Protein AF-A0A4P9TK35-F1 (afdb_monomer_lite)

Radius of gyration: 14.56 Å; chains: 1; bounding box: 30×27×36 Å

pLDDT: mean 78.89, std 15.47, range [44.94, 94.44]

Organism: NCBI:txid69527

Structure (mmCIF, N/CA/C/O backbone):
data_AF-A0A4P9TK35-F1
#
_entry.id   AF-A0A4P9TK35-F1
#
loop_
_atom_site.group_PDB
_atom_site.id
_atom_site.type_symbol
_atom_site.label_atom_id
_atom_site.label_alt_id
_atom_site.label_comp_id
_atom_site.label_asym_id
_atom_site.label_entity_id
_atom_site.label_seq_id
_atom_site.pdbx_PDB_ins_code
_atom_site.Cartn_x
_atom_site.Cartn_y
_atom_site.Cartn_z
_atom_site.occupancy
_atom_site.B_iso_or_equiv
_atom_site.auth_seq_id
_atom_site.auth_comp_id
_atom_site.auth_asym_id
_atom_site.auth_atom_id
_atom_site.pdbx_PDB_model_num
ATOM 1 N N . MET A 1 1 ? 12.122 -5.430 1.655 1.00 81.81 1 MET A N 1
ATOM 2 C CA . MET A 1 1 ? 10.886 -4.766 1.208 1.00 81.81 1 MET A CA 1
ATOM 3 C C . MET A 1 1 ? 9.824 -5.660 1.747 1.00 81.81 1 MET A C 1
ATOM 5 O O . MET A 1 1 ? 9.780 -6.820 1.353 1.00 81.81 1 MET A O 1
ATOM 9 N N . ASP A 1 2 ? 9.088 -5.132 2.702 1.00 88.69 2 ASP A N 1
ATOM 10 C CA . ASP A 1 2 ? 8.228 -5.905 3.572 1.00 88.69 2 ASP A CA 1
ATOM 11 C C . ASP A 1 2 ? 6.834 -5.286 3.497 1.00 88.69 2 ASP A C 1
ATOM 13 O O . ASP A 1 2 ? 6.701 -4.062 3.422 1.00 88.69 2 ASP A O 1
ATOM 17 N N . PHE A 1 3 ? 5.816 -6.142 3.433 1.00 89.81 3 PHE A N 1
ATOM 18 C CA . PHE A 1 3 ? 4.418 -5.747 3.314 1.00 89.81 3 PHE A CA 1
ATOM 19 C C . PHE A 1 3 ? 3.666 -6.274 4.525 1.00 89.81 3 PHE A C 1
ATOM 21 O O . PHE A 1 3 ? 3.684 -7.477 4.784 1.00 89.81 3 PHE A O 1
ATOM 28 N N . THR A 1 4 ? 2.981 -5.380 5.225 1.00 92.94 4 THR A N 1
ATOM 29 C CA . THR A 1 4 ? 2.150 -5.726 6.376 1.00 92.94 4 THR A CA 1
ATOM 30 C C . THR A 1 4 ? 0.750 -5.189 6.141 1.00 92.94 4 THR A C 1
ATOM 32 O O . THR A 1 4 ? 0.591 -4.013 5.827 1.00 92.94 4 THR A O 1
ATOM 35 N N . TYR A 1 5 ? -0.260 -6.043 6.285 1.00 90.19 5 TYR A N 1
ATOM 36 C CA . TYR A 1 5 ? -1.658 -5.621 6.272 1.00 90.19 5 TYR A CA 1
ATOM 37 C C . TYR A 1 5 ? -2.097 -5.267 7.696 1.00 90.19 5 TYR A C 1
ATOM 39 O O . TYR A 1 5 ? -1.958 -6.086 8.605 1.00 90.19 5 TYR A O 1
ATOM 47 N N . GLU A 1 6 ? -2.592 -4.050 7.899 1.00 92.88 6 GLU A N 1
ATOM 48 C CA . GLU A 1 6 ? -3.106 -3.578 9.182 1.00 92.88 6 GLU A CA 1
ATOM 49 C C . GLU A 1 6 ? -4.623 -3.787 9.233 1.00 92.88 6 GLU A C 1
ATOM 51 O O . GLU A 1 6 ? -5.388 -3.041 8.631 1.00 92.88 6 GLU A O 1
ATOM 56 N N . GLU A 1 7 ? -5.079 -4.817 9.952 1.00 91.44 7 GLU A N 1
ATOM 57 C CA . GLU A 1 7 ? -6.495 -5.220 9.949 1.00 91.44 7 GLU A CA 1
ATOM 58 C C . GLU A 1 7 ? -7.451 -4.162 10.526 1.00 91.44 7 GLU A C 1
ATOM 60 O O . GLU A 1 7 ? -8.618 -4.124 10.144 1.00 91.44 7 GLU A O 1
ATOM 65 N N . GLU A 1 8 ? -6.976 -3.302 11.434 1.00 93.19 8 GLU A N 1
ATOM 66 C CA . GLU A 1 8 ? -7.802 -2.264 12.069 1.00 93.19 8 GLU A CA 1
ATOM 67 C C . GLU A 1 8 ? -8.195 -1.154 11.084 1.00 93.19 8 GLU A C 1
ATOM 69 O O . GLU A 1 8 ? -9.330 -0.674 11.099 1.00 93.19 8 GLU A O 1
ATOM 74 N N . THR A 1 9 ? -7.261 -0.760 10.220 1.00 91.88 9 THR A N 1
ATOM 75 C CA . THR A 1 9 ? -7.422 0.344 9.264 1.00 91.88 9 THR A CA 1
ATOM 76 C C . THR A 1 9 ? -7.693 -0.152 7.841 1.00 91.88 9 THR A C 1
ATOM 78 O O . THR A 1 9 ? -8.213 0.595 7.013 1.00 91.88 9 THR A O 1
ATOM 81 N N . GLY A 1 10 ? -7.376 -1.417 7.556 1.00 89.31 10 GLY A N 1
ATOM 82 C CA . GLY A 1 10 ? -7.388 -2.002 6.217 1.00 89.31 10 GLY A CA 1
ATOM 83 C C . GLY A 1 10 ? -6.222 -1.541 5.338 1.00 89.31 10 GLY A C 1
ATOM 84 O O . GLY A 1 10 ? -6.239 -1.768 4.128 1.00 89.31 10 GLY A O 1
ATOM 85 N N . GLU A 1 11 ? -5.227 -0.860 5.906 1.00 92.25 11 GLU A N 1
ATOM 86 C CA . GLU A 1 11 ? -4.102 -0.315 5.152 1.00 92.25 11 GLU A CA 1
ATOM 87 C C . GLU A 1 11 ? -3.026 -1.372 4.883 1.00 92.25 11 GLU A C 1
ATOM 89 O O . GLU A 1 11 ? -2.792 -2.289 5.671 1.00 92.25 11 GLU A O 1
ATOM 94 N N . VAL A 1 12 ? -2.313 -1.212 3.768 1.00 91.75 12 VAL A N 1
ATOM 95 C CA . VAL A 1 12 ? -1.072 -1.950 3.510 1.00 91.75 12 VAL A CA 1
ATOM 96 C C . VAL A 1 12 ? 0.106 -1.039 3.816 1.00 91.75 12 VAL A C 1
ATOM 98 O O . VAL A 1 12 ? 0.300 -0.003 3.178 1.00 91.75 12 VAL A O 1
ATOM 101 N N . VAL A 1 13 ? 0.925 -1.448 4.779 1.00 93.31 13 VAL A N 1
ATOM 102 C CA . VAL A 1 13 ? 2.174 -0.783 5.138 1.00 93.31 13 VAL A CA 1
ATOM 103 C C . VAL A 1 13 ? 3.313 -1.418 4.351 1.00 93.31 13 VAL A C 1
ATOM 105 O O . VAL A 1 13 ? 3.573 -2.616 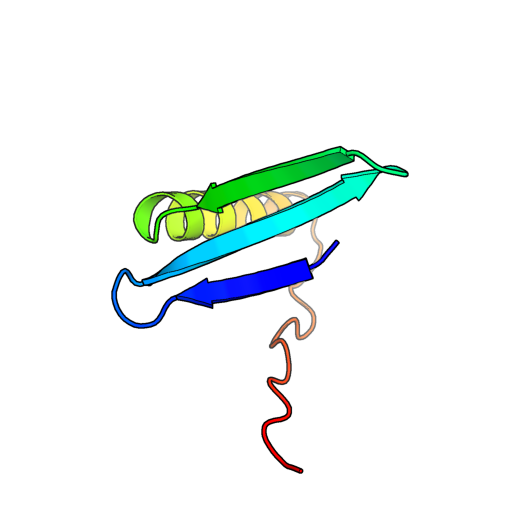4.453 1.00 93.31 13 VAL A O 1
ATOM 108 N N . ILE A 1 14 ? 3.998 -0.600 3.559 1.00 92.75 14 ILE A N 1
ATOM 109 C CA . ILE A 1 14 ? 5.163 -0.975 2.766 1.00 92.75 14 ILE A CA 1
ATOM 110 C C . ILE A 1 14 ? 6.401 -0.415 3.455 1.00 92.75 14 ILE A C 1
ATOM 112 O O . ILE A 1 14 ? 6.600 0.801 3.511 1.00 92.75 14 ILE A O 1
ATOM 116 N N . GLU A 1 15 ? 7.264 -1.301 3.938 1.00 93.94 15 GLU A N 1
ATOM 117 C CA . GLU A 1 15 ? 8.531 -0.928 4.552 1.00 93.94 15 GLU A CA 1
ATOM 118 C C . GLU A 1 15 ? 9.702 -1.201 3.594 1.00 93.94 15 GLU A C 1
ATOM 120 O O . GLU A 1 15 ? 9.921 -2.316 3.105 1.00 93.94 15 GLU A O 1
ATOM 125 N N . ILE A 1 16 ? 10.490 -0.161 3.314 1.00 93.12 16 ILE A N 1
ATOM 126 C CA . ILE A 1 16 ? 11.674 -0.222 2.455 1.00 93.12 16 ILE A CA 1
ATOM 127 C C . ILE A 1 16 ? 12.909 0.070 3.305 1.00 93.12 16 ILE A C 1
ATOM 129 O O . ILE A 1 16 ? 13.131 1.199 3.743 1.00 93.12 16 ILE A O 1
ATOM 133 N N . ARG A 1 17 ? 13.747 -0.952 3.502 1.00 93.00 17 ARG A N 1
ATOM 134 C CA . ARG A 1 17 ? 15.041 -0.836 4.187 1.00 93.00 17 ARG A CA 1
ATOM 135 C C . ARG A 1 17 ? 16.171 -0.664 3.175 1.00 93.00 17 ARG A C 1
ATOM 137 O O . ARG A 1 17 ? 16.404 -1.543 2.347 1.00 93.00 17 ARG A O 1
ATOM 144 N N . ALA A 1 18 ? 16.890 0.449 3.269 1.00 89.75 18 ALA A N 1
ATOM 145 C CA . ALA A 1 18 ? 18.080 0.755 2.483 1.00 89.75 18 ALA A CA 1
ATOM 146 C C . ALA A 1 18 ? 19.252 1.055 3.431 1.00 89.75 18 ALA A C 1
ATOM 148 O O . ALA A 1 18 ? 19.431 2.176 3.909 1.00 89.75 18 ALA A O 1
ATOM 149 N N . GLY A 1 19 ? 20.048 0.027 3.738 1.00 90.88 19 GLY A N 1
ATOM 150 C CA . GLY A 1 19 ? 21.123 0.127 4.727 1.00 90.88 19 GLY A CA 1
ATOM 151 C C . GLY A 1 19 ? 20.567 0.368 6.133 1.00 90.88 19 GLY A C 1
ATOM 152 O O . GLY A 1 19 ? 19.836 -0.469 6.653 1.00 90.88 19 GLY A O 1
ATOM 153 N N . SER A 1 20 ? 20.912 1.506 6.741 1.00 94.25 20 SER A N 1
ATOM 154 C CA . SER A 1 20 ? 20.407 1.924 8.059 1.00 94.25 20 SER A CA 1
ATOM 155 C C . SER A 1 20 ? 19.136 2.776 7.996 1.00 94.25 20 SER A C 1
ATOM 157 O O . SER A 1 20 ? 18.649 3.213 9.036 1.00 94.25 20 S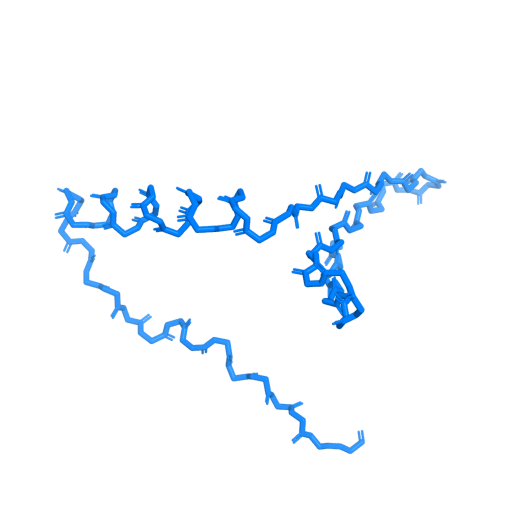ER A O 1
ATOM 159 N N . THR A 1 21 ? 18.633 3.078 6.798 1.00 93.12 21 THR A N 1
A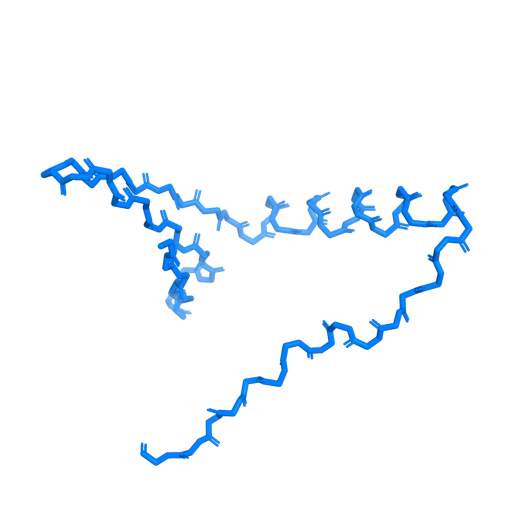TOM 160 C CA . THR A 1 21 ? 17.430 3.891 6.616 1.00 93.12 21 THR A CA 1
ATOM 161 C C . THR A 1 21 ? 16.236 2.991 6.348 1.00 93.12 21 THR A C 1
ATOM 163 O O . THR A 1 21 ? 16.274 2.154 5.447 1.00 93.12 21 THR A O 1
ATOM 166 N N . THR A 1 22 ? 15.164 3.222 7.097 1.00 93.44 22 THR A N 1
ATOM 167 C CA . THR A 1 22 ? 13.858 2.609 6.871 1.00 93.44 22 THR A CA 1
ATOM 168 C C . THR A 1 22 ? 12.885 3.691 6.424 1.00 93.44 22 THR A C 1
ATOM 170 O O . THR A 1 22 ? 12.765 4.722 7.084 1.00 93.44 22 THR A O 1
ATOM 173 N N . VAL A 1 23 ? 12.221 3.468 5.292 1.00 94.44 23 VAL A N 1
ATOM 174 C CA . VAL A 1 23 ? 11.125 4.305 4.798 1.00 94.44 23 VAL A CA 1
ATOM 175 C C . VAL A 1 23 ? 9.845 3.493 4.878 1.00 94.44 23 VAL A C 1
ATOM 177 O O . VAL A 1 23 ? 9.788 2.378 4.366 1.00 94.44 23 VAL A O 1
ATOM 180 N N . GLU A 1 24 ? 8.831 4.071 5.505 1.00 93.69 24 GLU A N 1
ATOM 181 C CA . GLU A 1 24 ? 7.500 3.492 5.620 1.00 93.69 24 GLU A CA 1
ATOM 182 C C . GLU A 1 24 ? 6.539 4.255 4.707 1.00 93.69 24 GLU A C 1
ATOM 184 O O . GLU A 1 24 ? 6.533 5.489 4.682 1.00 93.69 24 GLU A O 1
ATOM 189 N N . HIS A 1 25 ? 5.731 3.521 3.949 1.00 92.12 25 HIS A N 1
ATOM 190 C CA . HIS A 1 25 ? 4.654 4.078 3.147 1.00 92.12 25 HIS A CA 1
ATOM 191 C C . HIS A 1 25 ? 3.362 3.315 3.425 1.00 92.12 25 HIS A C 1
ATOM 193 O O . HIS A 1 25 ? 3.343 2.092 3.331 1.00 92.12 25 HIS A O 1
ATOM 199 N N . ARG A 1 26 ? 2.291 4.034 3.767 1.00 92.75 26 ARG A N 1
ATOM 200 C CA . ARG A 1 26 ? 0.961 3.461 3.993 1.00 92.75 26 ARG A CA 1
ATOM 201 C C . ARG A 1 26 ? 0.115 3.652 2.744 1.00 92.75 26 ARG A C 1
ATOM 203 O O . ARG A 1 26 ? 0.110 4.747 2.185 1.00 92.75 26 ARG A O 1
ATOM 210 N N . VAL A 1 27 ? -0.564 2.592 2.326 1.00 92.31 27 VAL A N 1
ATOM 211 C CA . VAL A 1 27 ? -1.497 2.602 1.199 1.00 92.31 27 VAL A CA 1
ATOM 212 C C . VAL A 1 27 ? -2.886 2.290 1.733 1.00 92.31 27 VAL A C 1
ATOM 214 O O . VAL A 1 27 ? -3.103 1.226 2.316 1.00 92.31 27 VAL A O 1
ATOM 217 N N . SER A 1 28 ? -3.813 3.221 1.528 1.00 93.62 28 SER A N 1
ATOM 218 C CA . SER A 1 28 ? -5.201 3.070 1.966 1.00 93.62 28 SER A CA 1
ATOM 219 C C . SER A 1 28 ? -5.994 2.085 1.089 1.00 93.62 28 SER A C 1
ATOM 221 O O . SER A 1 28 ? -5.623 1.862 -0.068 1.00 93.62 28 SER A O 1
ATOM 223 N N . PRO A 1 29 ? -7.115 1.522 1.584 1.00 87.50 29 PRO A N 1
ATOM 224 C CA . PRO A 1 29 ? -7.997 0.664 0.786 1.00 87.50 29 PRO A CA 1
ATOM 225 C C . PRO A 1 29 ? -8.442 1.293 -0.545 1.00 87.50 29 PRO A C 1
ATOM 227 O O . PRO A 1 29 ? -8.393 0.639 -1.587 1.00 87.50 29 PRO A O 1
ATOM 230 N N . ASP A 1 30 ? -8.803 2.579 -0.536 1.00 87.56 30 ASP A N 1
ATOM 231 C CA . ASP A 1 30 ? -9.249 3.306 -1.734 1.00 87.56 30 ASP A CA 1
ATOM 232 C C . ASP A 1 30 ? -8.119 3.437 -2.774 1.00 87.56 30 ASP A C 1
ATOM 234 O O . ASP A 1 30 ? -8.325 3.357 -3.992 1.00 87.56 30 ASP A O 1
ATOM 238 N N . GLU A 1 31 ? -6.884 3.629 -2.305 1.00 85.81 31 GLU A N 1
ATOM 239 C CA . GLU A 1 31 ? -5.706 3.656 -3.169 1.00 85.81 31 GLU A CA 1
ATOM 240 C C . GLU A 1 31 ? -5.371 2.266 -3.714 1.00 85.81 31 GLU A C 1
ATOM 242 O O . GLU A 1 31 ? -5.000 2.160 -4.886 1.00 85.81 31 GLU A O 1
ATOM 247 N N . LEU A 1 32 ? -5.547 1.209 -2.914 1.00 83.44 32 LEU A N 1
ATOM 248 C CA . LEU A 1 32 ? -5.378 -0.178 -3.354 1.00 83.44 32 LEU A CA 1
ATOM 249 C C . LEU A 1 32 ? -6.363 -0.530 -4.469 1.00 83.44 32 LEU A C 1
ATOM 251 O O . LEU A 1 32 ? -5.930 -1.056 -5.494 1.00 83.44 32 LEU A O 1
ATOM 255 N N . GLU A 1 33 ? -7.639 -0.162 -4.340 1.00 79.50 33 GLU A N 1
ATOM 256 C CA . GLU A 1 33 ? -8.641 -0.370 -5.395 1.00 79.50 33 GLU A CA 1
ATOM 257 C C . GLU A 1 33 ? -8.247 0.371 -6.688 1.00 79.50 33 GLU A C 1
ATOM 259 O O . GLU A 1 33 ? -8.302 -0.176 -7.794 1.00 79.50 33 GLU A O 1
ATOM 264 N N . SER A 1 34 ? -7.752 1.609 -6.563 1.00 82.88 34 SER A N 1
ATOM 265 C CA . SER A 1 34 ? -7.248 2.391 -7.700 1.00 82.88 34 SER A CA 1
ATOM 266 C C . SER A 1 34 ? -6.039 1.736 -8.376 1.00 82.88 34 SER A C 1
ATOM 268 O O . SER A 1 34 ? -5.927 1.745 -9.610 1.00 82.88 34 SER A O 1
ATOM 270 N N . ILE A 1 35 ? -5.112 1.187 -7.587 1.00 80.12 35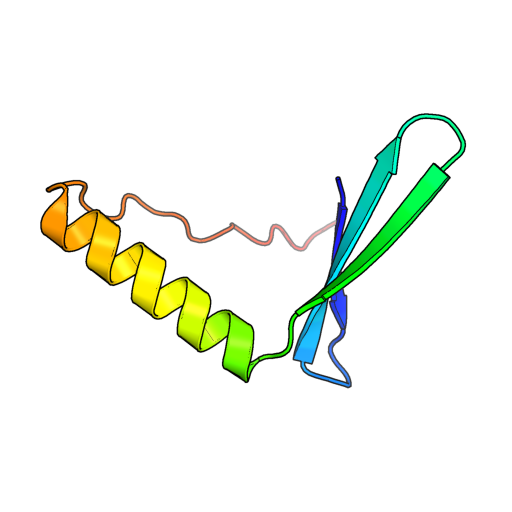 ILE A N 1
ATOM 271 C CA . ILE A 1 35 ? -3.930 0.471 -8.077 1.00 80.12 35 ILE A CA 1
ATOM 272 C C . ILE A 1 35 ? -4.358 -0.816 -8.779 1.00 80.12 35 ILE A C 1
ATOM 274 O O . ILE A 1 35 ? -3.936 -1.046 -9.914 1.00 80.12 35 ILE A O 1
ATOM 278 N N . GLU A 1 36 ? -5.233 -1.608 -8.163 1.00 79.38 36 GLU A N 1
ATOM 279 C CA . GLU A 1 36 ? -5.753 -2.847 -8.734 1.00 79.38 36 GLU A CA 1
ATOM 280 C C . GLU A 1 36 ? -6.431 -2.579 -10.081 1.00 79.38 36 GLU A C 1
ATOM 282 O O . GLU A 1 36 ? -6.069 -3.189 -11.092 1.00 79.38 36 GLU A O 1
ATOM 287 N N . TYR A 1 37 ? -7.324 -1.588 -10.142 1.00 77.31 37 TYR A N 1
ATOM 288 C CA . TYR A 1 37 ? -7.989 -1.188 -11.380 1.00 77.31 37 TYR A CA 1
ATOM 289 C C . TYR A 1 37 ? -6.989 -0.790 -12.477 1.00 77.31 37 TYR A C 1
ATOM 291 O O . TYR A 1 37 ? -7.122 -1.194 -13.638 1.00 77.31 37 TYR A O 1
ATOM 299 N N . LYS A 1 38 ? -5.947 -0.015 -12.140 1.00 82.00 38 LYS A N 1
ATOM 300 C CA . LYS A 1 38 ? -4.904 0.388 -13.101 1.00 82.00 38 LYS A CA 1
ATOM 301 C C . LYS A 1 38 ? -4.088 -0.803 -13.593 1.00 82.00 38 LYS A C 1
ATOM 303 O O . LYS A 1 38 ? -3.792 -0.864 -14.791 1.00 82.00 38 LYS A O 1
ATOM 308 N N . VAL A 1 39 ? -3.735 -1.736 -12.711 1.00 78.75 39 VAL A N 1
ATOM 309 C CA . VAL A 1 39 ? -3.001 -2.957 -13.068 1.00 78.75 39 VAL A CA 1
ATOM 310 C C . VAL A 1 39 ? -3.852 -3.814 -13.998 1.00 78.75 39 VAL A C 1
ATOM 312 O O . VAL A 1 39 ? -3.414 -4.101 -15.112 1.00 78.75 39 VAL A O 1
ATOM 315 N N . GLN A 1 40 ? -5.096 -4.116 -13.619 1.00 76.06 40 GLN A N 1
ATOM 316 C CA . GLN A 1 40 ? -6.029 -4.892 -14.440 1.00 76.06 40 GLN A CA 1
ATOM 317 C C . GLN A 1 40 ? -6.236 -4.255 -15.822 1.00 76.06 40 GLN A C 1
ATOM 319 O O . GLN A 1 40 ? -6.133 -4.931 -16.849 1.00 76.06 40 GLN A O 1
ATOM 324 N N . ARG A 1 41 ? -6.450 -2.933 -15.876 1.00 76.25 41 ARG A N 1
ATOM 325 C CA . ARG A 1 41 ? -6.598 -2.194 -17.138 1.00 76.25 41 ARG A CA 1
ATOM 326 C C . ARG A 1 41 ? -5.340 -2.276 -18.002 1.00 76.25 41 ARG A C 1
ATOM 328 O O . ARG A 1 41 ? -5.439 -2.475 -19.211 1.00 76.25 41 ARG A O 1
ATOM 335 N N . THR A 1 42 ? -4.160 -2.133 -17.403 1.00 77.12 42 THR A N 1
ATOM 336 C CA . THR A 1 42 ? -2.877 -2.204 -18.121 1.00 77.12 42 THR A CA 1
ATOM 337 C C . THR A 1 42 ? -2.622 -3.608 -18.665 1.00 77.12 42 THR A C 1
ATOM 339 O O . THR A 1 42 ? -2.199 -3.755 -19.812 1.00 77.12 42 THR A O 1
ATOM 342 N N . MET A 1 43 ? -2.935 -4.644 -17.886 1.00 68.25 43 MET A N 1
ATOM 343 C CA . MET A 1 43 ? -2.841 -6.043 -18.307 1.00 68.25 43 MET A CA 1
ATOM 344 C C . MET A 1 43 ? -3.797 -6.365 -19.459 1.00 68.25 43 MET A C 1
ATOM 346 O O . MET A 1 43 ? -3.372 -6.958 -20.453 1.00 68.25 43 MET A O 1
ATOM 350 N N . ALA A 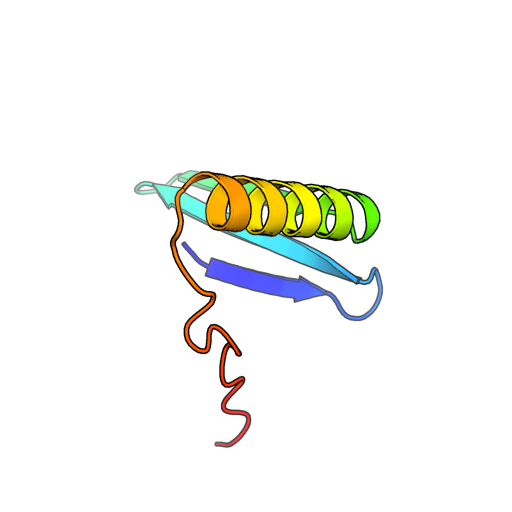1 44 ? -5.047 -5.892 -19.381 1.00 71.12 44 ALA A N 1
ATOM 351 C CA . ALA A 1 44 ? -6.039 -6.044 -20.444 1.00 71.12 44 ALA A CA 1
ATOM 352 C C . ALA A 1 44 ? -5.585 -5.396 -21.763 1.00 71.12 44 ALA A C 1
ATOM 354 O O . ALA A 1 44 ? -5.737 -5.991 -22.828 1.00 71.12 44 ALA A O 1
ATOM 355 N N . ILE A 1 45 ? -4.977 -4.205 -21.695 1.00 73.31 45 ILE A N 1
ATOM 356 C CA . ILE A 1 45 ? -4.421 -3.511 -22.869 1.00 73.31 45 ILE A CA 1
ATOM 357 C C . ILE A 1 45 ? -3.184 -4.242 -23.409 1.00 73.31 45 ILE A C 1
ATOM 359 O O . ILE A 1 45 ? -3.002 -4.336 -24.621 1.00 73.31 45 ILE A O 1
ATOM 363 N N . SER A 1 46 ? -2.345 -4.782 -22.523 1.00 70.44 46 SER A N 1
ATOM 364 C CA . SER A 1 46 ? -1.082 -5.436 -22.891 1.00 70.44 46 SER A CA 1
ATOM 365 C C . SER A 1 46 ? -1.260 -6.886 -23.364 1.00 70.44 46 SER A C 1
ATOM 367 O O . SER A 1 46 ? -0.280 -7.541 -23.708 1.00 70.44 46 SER A O 1
ATOM 369 N N . GLY A 1 47 ? -2.491 -7.418 -23.366 1.00 64.19 47 GLY A N 1
ATOM 370 C CA . GLY A 1 47 ? -2.792 -8.805 -23.743 1.00 64.19 47 GLY A CA 1
ATOM 371 C C . GLY A 1 47 ? -2.256 -9.858 -22.764 1.00 64.19 47 GLY A C 1
ATOM 372 O O . GLY A 1 47 ? -2.293 -11.054 -23.065 1.00 64.19 47 GLY A O 1
ATOM 373 N N . VAL A 1 48 ? -1.770 -9.434 -21.592 1.00 67.38 48 VAL A N 1
ATOM 374 C CA . VAL A 1 48 ? -1.299 -10.319 -20.524 1.00 6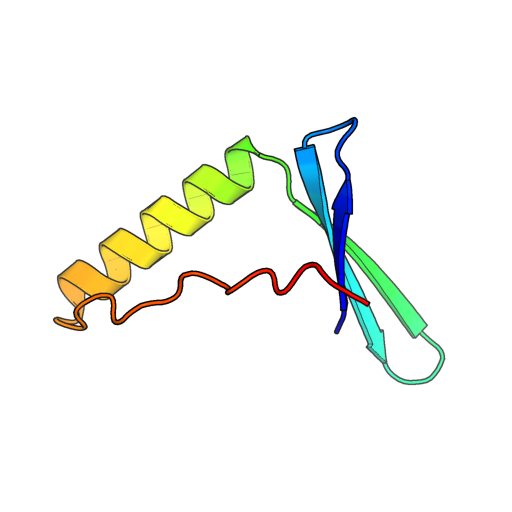7.38 48 VAL A CA 1
ATOM 375 C C . VAL A 1 48 ? -2.524 -10.776 -19.745 1.00 67.38 48 VAL A C 1
ATOM 377 O O . VAL A 1 48 ? -3.167 -9.986 -19.059 1.00 67.38 48 VAL A O 1
ATOM 380 N N . ARG A 1 49 ? -2.881 -12.057 -19.863 1.00 60.66 49 ARG A N 1
ATOM 381 C CA . ARG A 1 49 ? -3.951 -12.631 -19.038 1.00 60.66 49 ARG A CA 1
ATOM 382 C C . ARG A 1 49 ? -3.467 -12.688 -17.588 1.00 60.66 49 ARG A C 1
ATOM 384 O O . ARG A 1 49 ? -2.312 -13.074 -17.387 1.00 60.66 49 ARG A O 1
ATOM 391 N N . PRO A 1 50 ? -4.306 -12.345 -16.599 1.00 54.62 50 PRO A N 1
ATOM 392 C CA . PRO A 1 50 ? -3.956 -12.526 -15.202 1.00 54.62 50 PRO A CA 1
ATOM 393 C C . PRO A 1 50 ? -3.783 -14.023 -14.947 1.00 54.62 50 PRO A C 1
ATOM 395 O O . PRO A 1 50 ? -4.751 -14.772 -14.869 1.00 54.62 50 PRO A O 1
ATOM 398 N N . ARG A 1 51 ? -2.533 -14.488 -14.939 1.00 53.03 51 ARG A N 1
ATOM 399 C CA . ARG A 1 51 ? -2.188 -15.787 -14.375 1.00 53.03 51 ARG A CA 1
ATOM 400 C C . ARG A 1 51 ? -2.093 -15.576 -12.877 1.00 53.03 51 ARG A C 1
ATOM 402 O O . ARG A 1 51 ? -1.176 -14.887 -12.451 1.00 53.03 51 ARG A O 1
ATOM 409 N N . ASP A 1 52 ? -3.071 -16.112 -12.154 1.00 52.31 52 ASP A N 1
ATOM 410 C CA . ASP A 1 52 ? -2.979 -16.572 -10.766 1.00 52.31 52 ASP A CA 1
ATOM 411 C C . ASP A 1 52 ? -1.984 -15.804 -9.884 1.00 52.31 52 ASP A C 1
ATOM 413 O O . ASP A 1 52 ? -1.039 -16.373 -9.352 1.00 52.31 52 ASP A O 1
ATOM 417 N N . TYR A 1 53 ? -2.198 -14.502 -9.707 1.00 54.56 53 TYR A N 1
ATOM 418 C CA . TYR A 1 53 ? -1.653 -13.778 -8.559 1.00 54.56 53 TYR A CA 1
ATOM 419 C C . TYR A 1 53 ? -2.723 -13.708 -7.465 1.00 54.56 53 TYR A C 1
ATOM 421 O O . TYR A 1 53 ? -3.009 -12.656 -6.906 1.00 54.56 53 TYR A O 1
ATOM 429 N N . MET A 1 54 ? -3.327 -14.855 -7.139 1.00 50.69 54 MET A N 1
ATOM 430 C CA . MET A 1 54 ? -3.668 -15.066 -5.738 1.00 50.69 54 MET A CA 1
ATOM 431 C C . MET A 1 54 ? -2.316 -15.179 -5.047 1.00 50.69 54 MET A C 1
ATOM 433 O O . MET A 1 54 ? -1.588 -16.144 -5.262 1.00 50.69 54 MET A O 1
ATOM 437 N N . LEU A 1 55 ? -1.940 -14.144 -4.296 1.00 56.00 55 LEU A N 1
ATOM 438 C CA . LEU A 1 55 ? -0.995 -14.332 -3.208 1.00 56.00 55 LEU A CA 1
ATOM 439 C C . LEU A 1 55 ? -1.623 -15.435 -2.361 1.00 56.00 55 LEU A C 1
ATOM 441 O O . LEU A 1 55 ? -2.619 -15.192 -1.680 1.00 56.00 55 LEU A O 1
ATOM 445 N N . GLU A 1 56 ? -1.125 -16.662 -2.497 1.00 54.66 56 GLU A N 1
ATOM 446 C CA . GLU A 1 56 ? -1.373 -17.696 -1.511 1.00 54.66 56 GLU A CA 1
ATOM 447 C C . GLU A 1 56 ? -0.797 -17.130 -0.216 1.00 54.66 56 GLU A C 1
ATOM 449 O O . GLU A 1 56 ? 0.406 -17.162 0.034 1.00 54.66 56 GLU A O 1
ATOM 454 N N . GLY A 1 57 ? -1.663 -16.485 0.565 1.00 49.66 57 GLY A N 1
ATOM 455 C CA . GLY A 1 57 ? -1.435 -16.289 1.976 1.00 49.66 57 GLY A CA 1
ATOM 456 C C . GLY A 1 57 ? -1.418 -17.680 2.578 1.00 49.66 57 GLY A C 1
ATOM 457 O O . GLY A 1 57 ? -2.450 -18.167 3.032 1.00 49.66 57 GLY A O 1
ATOM 458 N N . GLU A 1 58 ? -0.265 -18.342 2.517 1.00 47.97 58 GLU A N 1
ATOM 459 C CA . GLU A 1 58 ? 0.038 -19.483 3.365 1.00 47.97 58 GLU A CA 1
ATOM 460 C C . GLU A 1 58 ? 0.079 -18.964 4.806 1.00 47.97 58 GLU A C 1
ATOM 462 O O . GLU A 1 58 ? 1.121 -18.632 5.364 1.00 47.97 58 GLU A O 1
ATOM 467 N N . GLY A 1 59 ? -1.105 -18.841 5.403 1.00 58.41 59 GLY A N 1
ATOM 468 C CA . GLY A 1 59 ? -1.253 -19.080 6.822 1.00 58.41 59 GLY A CA 1
ATOM 469 C C . GLY A 1 59 ? -1.150 -20.583 7.038 1.00 58.41 59 GLY A C 1
ATOM 470 O O . GLY A 1 59 ? -2.064 -21.298 6.649 1.00 58.41 59 GLY A O 1
ATOM 471 N N . ASP A 1 60 ? -0.025 -21.049 7.576 1.00 53.81 60 ASP A N 1
ATOM 472 C CA . ASP A 1 60 ? 0.034 -21.856 8.805 1.00 53.81 60 ASP A CA 1
ATOM 473 C C . ASP A 1 60 ? 1.492 -22.241 9.120 1.00 53.81 60 ASP A C 1
ATOM 475 O O . ASP A 1 60 ? 2.158 -22.853 8.280 1.00 53.81 60 ASP A O 1
ATOM 479 N N . SER A 1 61 ? 1.929 -21.954 10.357 1.00 44.94 61 SER A N 1
ATOM 480 C CA . SER A 1 61 ? 2.989 -22.597 11.184 1.00 44.94 61 SER A CA 1
ATOM 481 C C . SER A 1 61 ? 3.947 -21.620 11.864 1.00 44.94 61 SER A C 1
ATOM 483 O O . SER A 1 61 ? 4.789 -21.007 11.171 1.00 44.94 61 SER A O 1
#

Secondary structure (DSSP, 8-state):
-EEEEETTTTEEEEEEEETTEEEEEEE-HHHHHHHHHHHHHHHHHHT--------------

Sequence (61 aa):
MDFTYEEETGEVVIEIRAGSTTVEHRVSPDELESIEYKVQRTMAISGVRPRDYMLEGEGDS

Foldseek 3Di:
DDWDQDPVQRWIWDWDDDPPDIDIDIAHPVNVVVVVVVVVVVCVVVVNDPDDPPPPPPPDD